Protein AF-A0A101AUD1-F1 (afdb_monomer)

Sequence (148 aa):
MQRRYTPNFHGYLSEAQERLIEQLTVPKVWKYWRLERLWGRLSTYYDPAGFENIMLTGWSGICLSTFHANTGSDRFVTPGSLTLTLGNPKKTYRHDTHSFNDSLMWNFGRSPQTAFACEPDWTYSDMQLLWRQQCRVPRRRVRYRAPQ

Secondary structure (DSSP, 8-state):
-HHHH-TT--HHHHHHHHHHHHHHHSHHHHHHHHHHHHHHH--S---TTTSS-HHHHHHHHHHHHHHHHHH---TTTSTT-EEEE-SSGGGEEEE-HHHHHHHHHHHHHH-TTS---SBTTB--HHHHHHHHHHHHS-----------

pLDDT: mean 70.85, std 12.8, range [26.52, 87.5]

Nearest PDB structures (foldseek):
  6thm-assembly1_B  TM=8.992E-01  e=1.897E-01  Castellaniella defragrans 65Phen
  6tft-assembly1_B  TM=8.902E-01  e=3.174E-01  Castellaniella defragrans 65Phen

Foldseek 3Di:
DCCVPPVPPQPPVLVVLVVVLLVLLDCVNQVVQVVLCCPVPVDPQRDCLAEAALPSLLVSLCSQVVSCVRNVDCCQQPWQSRWRDPPDPVRIDGGGSVSSVVSLVVNLVPDPVSFTANGVPHTDPVSSVSNVVSVPPPPPPPPDDDDD

Radius of gyration: 16.33 Å; Cα contacts (8 Å, |Δi|>4): 159; chains: 1; bounding box: 52×36×40 Å

Structure (mmCIF, N/CA/C/O backbone):
data_AF-A0A101AUD1-F1
#
_entry.id   AF-A0A101AUD1-F1
#
loop_
_atom_site.group_PDB
_atom_site.id
_atom_site.type_symbol
_atom_site.label_atom_id
_atom_site.label_alt_id
_atom_site.label_comp_id
_atom_site.label_asym_id
_atom_site.label_entity_id
_atom_site.label_seq_id
_atom_site.pdbx_PDB_ins_code
_atom_site.Cartn_x
_atom_site.Cartn_y
_atom_site.Cartn_z
_atom_site.occupancy
_atom_site.B_iso_or_equiv
_atom_site.auth_seq_id
_atom_site.auth_comp_id
_atom_site.auth_asym_id
_atom_site.auth_atom_id
_atom_site.pdbx_PDB_model_num
ATOM 1 N N . MET A 1 1 ? -11.223 -8.548 14.541 1.00 52.53 1 MET A N 1
ATOM 2 C CA . MET A 1 1 ? -10.901 -8.758 15.979 1.00 52.53 1 MET A CA 1
ATOM 3 C C . MET A 1 1 ? -11.486 -7.661 16.869 1.00 52.53 1 MET A C 1
ATOM 5 O O . MET A 1 1 ? -12.017 -7.979 17.920 1.00 52.53 1 MET A O 1
ATOM 9 N N . GLN A 1 2 ? -11.483 -6.398 16.443 1.00 56.00 2 GLN A N 1
ATOM 10 C CA . GLN A 1 2 ? -11.977 -5.256 17.227 1.00 56.00 2 GLN A CA 1
ATOM 11 C C . GLN A 1 2 ? -13.476 -5.317 17.589 1.00 56.00 2 GLN A C 1
ATOM 13 O O . GLN A 1 2 ? -13.829 -5.124 18.748 1.00 56.00 2 GLN A O 1
ATOM 18 N N . ARG A 1 3 ? -14.356 -5.710 16.651 1.00 56.38 3 ARG A N 1
ATOM 19 C CA . ARG A 1 3 ? -15.797 -5.949 16.918 1.00 56.38 3 ARG A CA 1
ATOM 20 C C . ARG A 1 3 ? -16.077 -6.946 18.049 1.00 56.38 3 ARG A C 1
ATOM 22 O O . ARG A 1 3 ? -17.180 -6.955 18.577 1.00 56.38 3 ARG A O 1
ATOM 29 N N . ARG A 1 4 ? -15.111 -7.805 18.388 1.00 59.06 4 ARG A N 1
ATOM 30 C CA . ARG A 1 4 ? -15.285 -8.873 19.379 1.00 59.06 4 ARG A CA 1
ATOM 31 C C . ARG A 1 4 ? -14.890 -8.456 20.796 1.00 59.06 4 ARG A C 1
ATOM 33 O O . ARG A 1 4 ? -15.401 -9.051 21.734 1.00 59.06 4 ARG A O 1
ATOM 40 N N . TYR A 1 5 ? -14.009 -7.464 20.944 1.00 63.94 5 TYR A N 1
ATOM 41 C CA . TYR A 1 5 ? -13.444 -7.079 22.245 1.00 63.94 5 TYR A CA 1
ATOM 42 C C . TYR A 1 5 ? -13.746 -5.626 22.645 1.00 63.94 5 TYR A C 1
ATOM 44 O O . TYR A 1 5 ? -13.825 -5.345 23.834 1.00 63.94 5 TYR A O 1
ATOM 52 N N . THR A 1 6 ? -13.966 -4.705 21.695 1.00 66.38 6 THR A N 1
ATOM 53 C CA . THR A 1 6 ? -14.252 -3.284 21.987 1.00 66.38 6 THR A CA 1
ATOM 54 C C . THR A 1 6 ? -15.319 -2.697 21.044 1.00 66.38 6 THR A C 1
ATOM 56 O O . THR A 1 6 ? -15.014 -1.883 20.168 1.00 66.38 6 THR A O 1
ATOM 59 N N . PRO A 1 7 ? -16.603 -3.074 21.217 1.00 63.41 7 PRO A N 1
ATOM 60 C CA . PRO A 1 7 ? -17.697 -2.681 20.322 1.00 63.41 7 PRO A CA 1
ATOM 61 C C . PRO A 1 7 ? -18.080 -1.186 20.359 1.00 63.41 7 PRO A C 1
ATOM 63 O O . PRO A 1 7 ? -18.851 -0.733 19.529 1.00 63.41 7 PRO A O 1
ATOM 66 N N . ASN A 1 8 ? -17.562 -0.389 21.296 1.00 65.50 8 ASN A N 1
ATOM 67 C CA . ASN A 1 8 ? -17.790 1.065 21.299 1.00 65.50 8 ASN A CA 1
ATOM 68 C C . ASN A 1 8 ? -16.613 1.862 20.718 1.00 65.50 8 ASN A C 1
ATOM 70 O O . ASN A 1 8 ? -16.745 3.054 20.457 1.00 65.50 8 ASN A O 1
ATOM 74 N N . PHE A 1 9 ? -15.462 1.228 20.473 1.00 64.69 9 PHE A N 1
ATOM 75 C CA . PHE A 1 9 ? -14.240 1.914 20.043 1.00 64.69 9 PHE A CA 1
ATOM 76 C C . PHE A 1 9 ? -14.025 1.778 18.531 1.00 64.69 9 PHE A C 1
ATOM 78 O O . PHE A 1 9 ? -12.978 1.331 18.066 1.00 64.69 9 PHE A O 1
ATOM 85 N N . HIS A 1 10 ? -15.063 2.075 17.749 1.00 65.12 10 HIS A N 1
ATOM 86 C CA . HIS A 1 10 ? -15.076 1.849 16.301 1.00 65.12 10 HIS A CA 1
ATOM 87 C C . HIS A 1 10 ? -14.580 3.043 15.491 1.00 65.12 10 HIS A C 1
ATOM 89 O O . HIS A 1 10 ? -13.823 2.837 14.547 1.00 65.12 10 HIS A O 1
ATOM 95 N N . GLY A 1 11 ? -14.949 4.267 15.875 1.00 72.38 11 GLY A N 1
ATOM 96 C CA . GLY A 1 11 ? -14.637 5.477 15.105 1.00 72.38 11 GLY A CA 1
ATOM 97 C C . GLY A 1 11 ? -13.135 5.724 14.964 1.00 72.38 11 GLY A C 1
ATOM 98 O O . GLY A 1 11 ? -12.595 5.623 13.867 1.00 72.38 11 GLY A O 1
ATOM 99 N N . TYR A 1 12 ? -12.443 5.947 16.085 1.00 79.75 12 TYR A N 1
ATOM 100 C CA . TYR A 1 12 ? -11.030 6.349 16.082 1.00 79.75 12 TYR A CA 1
ATOM 101 C C . TYR A 1 12 ? -10.084 5.333 15.439 1.00 79.75 12 TYR A C 1
ATOM 103 O O . TYR A 1 12 ? -9.180 5.709 14.700 1.00 79.75 12 TYR A O 1
ATOM 111 N N . LEU A 1 13 ? -10.275 4.039 15.704 1.00 79.69 13 LEU A N 1
ATOM 112 C CA . LEU A 1 13 ? -9.387 3.013 15.156 1.00 79.69 13 LEU A CA 1
ATOM 113 C C . LEU A 1 13 ? -9.653 2.764 13.664 1.00 79.69 13 LEU A C 1
ATOM 115 O O . LEU A 1 13 ? -8.702 2.552 12.916 1.00 79.69 13 LEU A O 1
ATOM 119 N N . SER A 1 14 ? -10.910 2.842 13.215 1.00 81.00 14 SER A N 1
ATOM 120 C CA . SER A 1 14 ? -11.222 2.730 11.783 1.00 81.00 14 SER A CA 1
ATOM 121 C C . SER A 1 14 ? -10.667 3.926 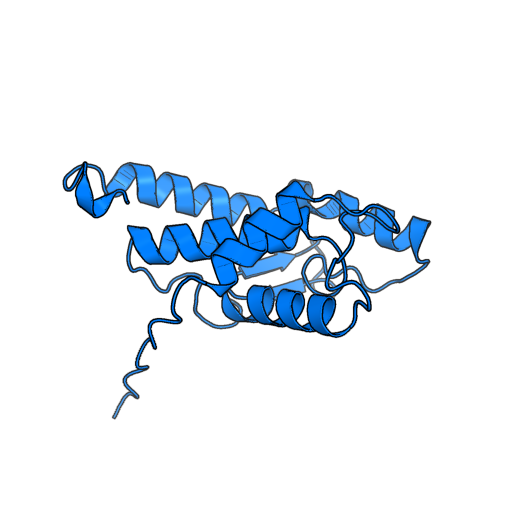11.011 1.00 81.00 14 SER A C 1
ATOM 123 O O . SER A 1 14 ? -10.065 3.743 9.959 1.00 81.00 14 SER A O 1
ATOM 125 N N . GLU A 1 15 ? -10.786 5.135 11.567 1.00 84.00 15 GLU A N 1
ATOM 126 C CA . GLU A 1 15 ? -10.204 6.350 10.987 1.00 84.00 15 GLU A CA 1
ATOM 127 C C . GLU A 1 15 ? -8.668 6.290 10.949 1.00 84.00 15 GLU A C 1
ATOM 129 O O . GLU A 1 15 ? -8.054 6.631 9.940 1.00 84.00 15 GLU A O 1
ATOM 134 N N . ALA A 1 16 ? -8.026 5.799 12.014 1.00 85.00 16 ALA A N 1
ATOM 135 C CA . ALA A 1 16 ? -6.578 5.611 12.036 1.00 85.00 16 ALA A CA 1
ATOM 136 C C . ALA A 1 16 ? -6.110 4.596 10.980 1.00 85.00 16 ALA A C 1
ATOM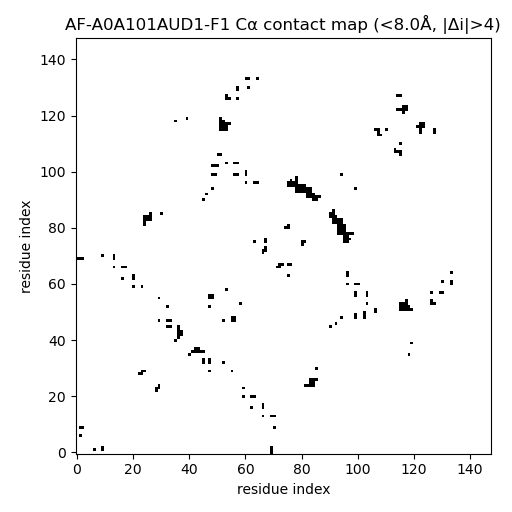 138 O O . ALA A 1 16 ? -5.121 4.843 10.289 1.00 85.00 16 ALA A O 1
ATOM 139 N N . GLN A 1 17 ? -6.825 3.476 10.823 1.00 86.12 17 GLN A N 1
ATOM 140 C CA . GLN A 1 17 ? -6.538 2.481 9.785 1.00 86.12 17 GLN A CA 1
ATOM 141 C C . GLN A 1 17 ? -6.725 3.056 8.380 1.00 86.12 17 GLN A C 1
ATOM 143 O O . GLN A 1 17 ? -5.901 2.803 7.506 1.00 86.12 17 GLN A O 1
ATOM 148 N N . GLU A 1 18 ? -7.767 3.856 8.170 1.00 86.44 18 GLU A N 1
ATOM 149 C CA . GLU A 1 18 ? -8.026 4.520 6.896 1.00 86.44 18 GLU A CA 1
ATOM 150 C C . GLU A 1 18 ? -6.892 5.479 6.519 1.00 86.44 18 GLU A C 1
ATOM 152 O O . GLU A 1 18 ? -6.312 5.351 5.442 1.00 86.44 18 GLU A O 1
ATOM 157 N N . ARG A 1 19 ? -6.495 6.367 7.438 1.00 87.50 19 ARG A N 1
ATOM 158 C CA . ARG A 1 19 ? -5.372 7.292 7.220 1.00 87.50 19 ARG A CA 1
ATOM 159 C C . ARG A 1 19 ? -4.052 6.556 6.997 1.00 87.50 19 ARG A C 1
ATOM 161 O O . ARG A 1 19 ? -3.219 7.010 6.216 1.00 87.50 19 ARG A O 1
ATOM 168 N N . LEU A 1 20 ? -3.848 5.417 7.661 1.00 86.94 20 LEU A N 1
ATOM 169 C CA . LEU A 1 20 ? -2.671 4.573 7.448 1.00 86.94 20 LEU A CA 1
ATOM 170 C C . LEU A 1 20 ? -2.667 3.983 6.032 1.00 86.94 20 LEU A C 1
ATOM 172 O O . LEU A 1 20 ? -1.637 4.018 5.364 1.00 86.94 20 LEU A O 1
ATOM 176 N N . ILE A 1 21 ? -3.812 3.500 5.545 1.00 87.00 21 ILE A N 1
ATOM 177 C CA . ILE A 1 21 ? -3.951 3.006 4.167 1.00 87.00 21 ILE A CA 1
ATOM 178 C C . ILE A 1 21 ? -3.708 4.137 3.160 1.00 87.00 21 ILE A C 1
ATOM 180 O O . ILE A 1 21 ? -3.013 3.939 2.165 1.00 87.00 21 ILE A O 1
ATOM 184 N N . GLU A 1 22 ? -4.203 5.344 3.430 1.00 86.56 22 GLU A N 1
ATOM 185 C CA . GLU A 1 22 ? -3.940 6.511 2.584 1.00 86.56 22 GLU A CA 1
ATOM 186 C C . GLU A 1 22 ? -2.447 6.859 2.535 1.00 86.56 22 GLU A C 1
ATOM 188 O O . GLU A 1 22 ? -1.925 7.161 1.460 1.00 86.56 22 GLU A O 1
ATOM 193 N N . GLN A 1 23 ? -1.719 6.726 3.647 1.00 86.12 23 GLN A N 1
ATOM 194 C CA . GLN A 1 23 ? -0.266 6.924 3.663 1.00 86.12 23 GLN A CA 1
ATOM 195 C C . GLN A 1 23 ? 0.481 5.936 2.761 1.00 86.12 23 GLN A C 1
ATOM 197 O O . GLN A 1 23 ? 1.473 6.329 2.148 1.00 86.12 23 GLN A O 1
ATOM 202 N N . LEU A 1 24 ? -0.006 4.700 2.600 1.00 81.44 24 LEU A N 1
ATOM 203 C CA . LEU A 1 24 ? 0.594 3.729 1.672 1.00 81.44 24 LEU A CA 1
ATOM 204 C C . LEU A 1 24 ? 0.549 4.222 0.217 1.00 81.44 24 LEU A C 1
ATOM 206 O O . LEU A 1 24 ? 1.421 3.875 -0.579 1.00 81.44 24 LEU A O 1
ATOM 210 N N . THR A 1 25 ? -0.422 5.074 -0.130 1.00 82.06 25 THR A N 1
ATOM 211 C CA . THR A 1 25 ? -0.532 5.644 -1.482 1.00 82.06 25 THR A CA 1
ATOM 212 C C . THR A 1 25 ? 0.428 6.805 -1.742 1.00 82.06 25 THR A C 1
ATOM 214 O O . THR A 1 25 ? 0.717 7.136 -2.899 1.00 82.06 25 THR A O 1
ATOM 217 N N . VAL A 1 26 ? 0.981 7.402 -0.682 1.00 84.94 26 VAL A N 1
ATOM 218 C CA . VAL A 1 26 ? 1.845 8.579 -0.772 1.00 84.94 26 VAL A CA 1
ATOM 219 C C . VAL A 1 26 ? 3.160 8.206 -1.465 1.00 84.94 26 VAL A C 1
ATOM 221 O O . VAL A 1 26 ? 3.857 7.296 -1.012 1.00 84.94 26 VAL A O 1
ATOM 224 N N . PRO A 1 27 ? 3.589 8.946 -2.509 1.00 79.31 27 PRO A N 1
ATOM 225 C CA . PRO A 1 27 ? 4.799 8.624 -3.267 1.00 79.31 27 PRO A CA 1
ATOM 226 C C . PRO A 1 27 ? 6.051 8.554 -2.398 1.00 79.31 27 PRO A C 1
ATOM 228 O O . PRO A 1 27 ? 6.961 7.801 -2.709 1.00 79.31 27 PRO A O 1
ATOM 231 N N . LYS A 1 28 ? 6.117 9.281 -1.279 1.00 81.81 28 LYS A N 1
ATOM 232 C CA . LYS A 1 28 ? 7.245 9.194 -0.340 1.00 81.81 28 LYS A CA 1
ATOM 233 C C . LYS A 1 28 ? 7.458 7.774 0.210 1.00 81.81 28 LYS A C 1
ATOM 235 O O . LYS A 1 28 ? 8.607 7.413 0.436 1.00 81.81 28 LYS A O 1
ATOM 240 N N . VAL A 1 29 ? 6.392 6.988 0.383 1.00 80.31 29 VAL A N 1
ATOM 241 C CA . VAL A 1 29 ? 6.453 5.629 0.947 1.00 80.31 29 VAL A CA 1
ATOM 242 C C . VAL A 1 29 ? 6.949 4.613 -0.075 1.00 80.31 29 VAL A C 1
ATOM 244 O O . VAL A 1 29 ? 7.741 3.754 0.278 1.00 80.31 29 VAL A O 1
ATOM 247 N N . TRP A 1 30 ? 6.548 4.723 -1.344 1.00 79.00 30 TRP A N 1
ATOM 248 C CA . TRP A 1 30 ? 6.839 3.697 -2.358 1.00 79.00 30 TRP A CA 1
ATOM 249 C C . TRP A 1 30 ? 7.816 4.141 -3.462 1.00 79.00 30 TRP A C 1
ATOM 251 O O . TRP A 1 30 ? 8.222 3.334 -4.294 1.00 79.00 30 TRP A O 1
ATOM 261 N N . LYS A 1 31 ? 8.260 5.406 -3.489 1.00 80.94 31 LYS A N 1
ATOM 262 C CA . LYS A 1 31 ? 9.211 5.924 -4.498 1.00 80.94 31 LYS A CA 1
ATOM 263 C C . LYS A 1 31 ? 10.578 5.234 -4.462 1.00 80.94 31 LYS A C 1
ATOM 265 O O . LYS A 1 31 ? 11.280 5.305 -5.470 1.00 80.94 31 LYS A O 1
ATOM 270 N N . TYR A 1 32 ? 10.955 4.566 -3.369 1.00 79.38 32 TYR A N 1
ATOM 271 C CA . TYR A 1 32 ? 12.181 3.757 -3.318 1.00 79.38 32 TYR A CA 1
ATOM 272 C C . TYR A 1 32 ? 12.151 2.636 -4.371 1.00 79.38 32 TYR A C 1
ATOM 274 O O . TYR A 1 32 ? 13.116 2.468 -5.113 1.00 79.38 32 TYR A O 1
ATOM 282 N N . TRP A 1 33 ? 10.987 2.008 -4.573 1.00 75.88 33 TRP A N 1
ATOM 283 C CA . TRP A 1 33 ? 10.789 0.948 -5.563 1.00 75.88 33 TRP A CA 1
ATOM 284 C C . TRP A 1 33 ? 11.082 1.405 -6.995 1.00 75.88 33 TRP A C 1
ATOM 286 O O . TRP A 1 33 ? 11.572 0.653 -7.834 1.00 75.88 33 TRP A O 1
ATOM 296 N N . ARG A 1 34 ? 10.836 2.687 -7.287 1.00 76.50 34 ARG A N 1
ATOM 297 C CA . ARG A 1 34 ? 11.188 3.293 -8.577 1.00 76.50 34 ARG A CA 1
ATOM 298 C C . ARG A 1 34 ? 12.696 3.269 -8.819 1.00 76.50 34 ARG A C 1
ATOM 300 O O . ARG A 1 34 ? 13.118 3.079 -9.956 1.00 76.50 34 ARG A O 1
ATOM 307 N N . LEU A 1 35 ? 13.484 3.547 -7.780 1.00 74.81 35 LEU A N 1
ATOM 308 C CA . LEU A 1 35 ? 14.942 3.553 -7.863 1.00 74.81 35 LEU A CA 1
ATOM 309 C C . LEU A 1 35 ? 15.463 2.123 -8.007 1.00 74.81 35 LEU A C 1
ATOM 311 O O . LEU A 1 35 ? 16.279 1.883 -8.888 1.00 74.81 35 LEU A O 1
ATOM 315 N N . GLU A 1 36 ? 14.916 1.179 -7.242 1.00 74.81 36 GLU A N 1
ATOM 316 C CA . GLU A 1 36 ? 15.271 -0.244 -7.323 1.00 74.81 36 GLU A CA 1
ATOM 317 C C . GLU A 1 36 ? 14.923 -0.870 -8.675 1.00 74.81 36 GLU A C 1
ATOM 319 O O . GLU A 1 36 ? 15.747 -1.562 -9.264 1.00 74.81 36 GLU A O 1
ATOM 324 N N . ARG A 1 37 ? 13.750 -0.575 -9.247 1.00 73.31 37 ARG A N 1
ATOM 325 C CA . ARG A 1 37 ? 13.384 -1.022 -10.603 1.00 73.31 37 ARG A CA 1
ATOM 326 C C . ARG A 1 37 ? 14.314 -0.485 -11.685 1.00 73.31 37 ARG A C 1
ATOM 328 O O . ARG A 1 37 ? 14.603 -1.195 -12.650 1.00 73.31 37 ARG A O 1
ATOM 335 N N . LEU A 1 38 ? 14.751 0.764 -11.530 1.00 78.19 38 LEU A N 1
ATOM 336 C CA . LEU A 1 38 ? 15.636 1.421 -12.483 1.00 78.19 38 LEU A CA 1
ATOM 337 C C . LEU A 1 38 ? 17.066 0.876 -12.382 1.00 78.19 38 LEU A C 1
ATOM 339 O O . LEU A 1 38 ? 17.673 0.607 -13.412 1.00 78.19 38 LEU A O 1
ATOM 343 N N . TRP A 1 39 ? 17.576 0.685 -11.162 1.00 71.44 39 TRP A N 1
ATOM 344 C CA . TRP A 1 39 ? 18.938 0.204 -10.913 1.00 71.44 39 TRP A CA 1
ATOM 345 C C . TRP A 1 39 ? 19.085 -1.313 -11.044 1.00 71.44 39 TRP A C 1
ATOM 347 O O . TRP A 1 39 ? 20.024 -1.776 -11.676 1.00 71.44 39 TRP A O 1
ATOM 357 N N . GLY A 1 40 ? 18.166 -2.090 -10.472 1.00 64.62 40 GLY A N 1
ATOM 358 C CA . GLY A 1 40 ? 18.266 -3.550 -10.421 1.00 64.62 40 GLY A CA 1
ATOM 359 C C . GLY A 1 40 ? 17.766 -4.258 -11.679 1.00 64.62 40 GLY A C 1
ATOM 360 O O . GLY A 1 40 ? 18.243 -5.339 -12.003 1.00 64.62 40 GLY A O 1
ATOM 361 N N . ARG A 1 41 ? 16.804 -3.671 -12.406 1.00 66.25 41 ARG A N 1
ATOM 362 C CA . ARG A 1 41 ? 16.158 -4.322 -13.565 1.00 66.25 41 ARG A CA 1
ATOM 363 C C . ARG A 1 41 ? 16.130 -3.485 -14.843 1.00 66.25 41 ARG A C 1
ATOM 365 O O . ARG A 1 41 ? 15.546 -3.944 -15.822 1.00 66.25 41 ARG A O 1
ATOM 372 N N . LEU A 1 42 ? 16.707 -2.275 -14.842 1.00 72.88 42 LEU A N 1
ATOM 373 C CA . LEU A 1 42 ? 16.721 -1.352 -15.993 1.00 72.88 42 LEU A CA 1
ATOM 374 C C . LEU A 1 42 ? 15.335 -1.168 -16.649 1.00 72.88 42 LEU A C 1
ATOM 376 O O . LEU A 1 42 ? 15.220 -0.938 -17.851 1.00 72.88 42 LEU A O 1
ATOM 380 N N . SER A 1 43 ? 14.258 -1.273 -15.863 1.00 68.62 43 SER A N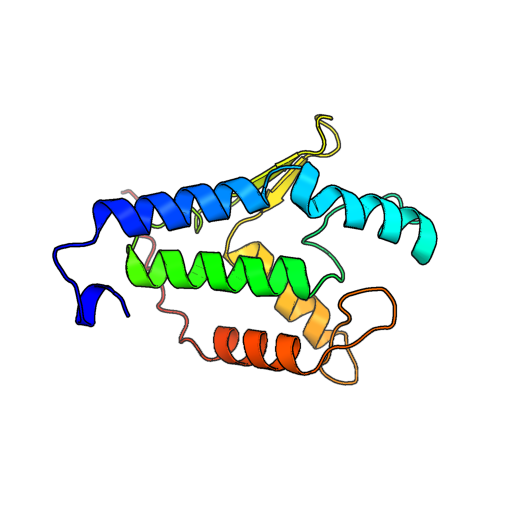 1
ATOM 381 C CA . SER A 1 43 ? 12.886 -1.224 -16.372 1.00 68.62 43 SER A CA 1
ATOM 382 C C . SER A 1 43 ? 12.249 0.141 -16.120 1.00 68.62 43 SER A C 1
ATOM 384 O O . SER A 1 43 ? 12.386 0.731 -15.047 1.00 68.62 43 SER A O 1
ATOM 386 N N . THR A 1 44 ? 11.503 0.641 -17.106 1.00 66.81 44 THR A N 1
ATOM 387 C CA . THR A 1 44 ? 10.722 1.886 -17.019 1.00 66.81 44 THR A CA 1
ATOM 388 C C . THR A 1 44 ? 9.294 1.669 -16.510 1.00 66.81 44 THR A C 1
ATOM 390 O O . THR A 1 44 ? 8.523 2.627 -16.424 1.00 66.81 44 THR A O 1
ATOM 393 N N . TYR A 1 45 ? 8.926 0.428 -16.175 1.00 68.75 45 TYR A N 1
ATOM 394 C CA . TYR A 1 45 ? 7.655 0.108 -15.535 1.00 68.75 45 TYR A CA 1
ATOM 395 C C . TYR A 1 45 ? 7.810 0.208 -14.014 1.00 68.75 45 TYR A C 1
ATOM 397 O O . TYR A 1 45 ? 8.513 -0.586 -13.390 1.00 68.75 45 TYR A O 1
ATOM 405 N N . TYR A 1 46 ? 7.179 1.226 -13.426 1.00 71.75 46 TYR A N 1
ATOM 406 C CA . TYR A 1 46 ? 7.381 1.612 -12.023 1.00 71.75 46 TYR A CA 1
ATOM 407 C C . TYR A 1 46 ? 6.211 1.234 -11.114 1.00 71.75 46 TYR A C 1
ATOM 409 O O . TYR A 1 46 ? 6.091 1.819 -10.040 1.00 71.75 46 TYR A O 1
ATOM 417 N N . ASP A 1 47 ? 5.325 0.338 -11.551 1.00 75.38 47 ASP A N 1
ATOM 418 C CA . ASP A 1 47 ? 4.191 -0.078 -10.731 1.00 75.38 47 ASP A CA 1
ATOM 419 C C . ASP A 1 47 ? 4.700 -0.844 -9.498 1.00 75.38 47 ASP A C 1
ATOM 421 O O . ASP A 1 47 ? 5.328 -1.903 -9.651 1.00 75.38 47 ASP A O 1
ATOM 425 N N . PRO A 1 48 ? 4.475 -0.323 -8.280 1.00 71.00 48 PRO A N 1
ATOM 426 C CA . PRO A 1 48 ? 4.928 -0.977 -7.065 1.00 71.00 48 PRO A CA 1
ATOM 427 C C . PRO A 1 48 ? 4.039 -2.152 -6.646 1.00 71.00 48 PRO A C 1
ATOM 429 O O . PRO A 1 48 ? 4.446 -2.917 -5.779 1.00 71.00 48 PRO A O 1
ATOM 432 N N . ALA A 1 49 ? 2.858 -2.312 -7.257 1.00 71.31 49 ALA A N 1
ATOM 433 C CA . ALA A 1 49 ? 1.946 -3.418 -6.981 1.00 71.31 49 ALA A CA 1
ATOM 434 C C . ALA A 1 49 ? 1.862 -4.459 -8.106 1.00 71.31 49 ALA A C 1
ATOM 436 O O . ALA A 1 49 ? 1.126 -5.433 -7.979 1.00 71.31 49 ALA A O 1
ATOM 437 N N . GLY A 1 50 ? 2.599 -4.273 -9.204 1.00 68.44 50 GLY A N 1
ATOM 438 C CA . GLY A 1 50 ? 2.554 -5.180 -10.351 1.00 68.44 50 GLY A CA 1
ATOM 439 C C . GLY A 1 50 ? 3.465 -6.399 -10.201 1.00 68.44 50 GLY A C 1
ATOM 440 O O . GLY A 1 50 ? 3.019 -7.544 -10.223 1.00 68.44 50 GLY A O 1
ATOM 441 N N . PHE A 1 51 ? 4.770 -6.171 -10.080 1.00 64.50 51 PHE A N 1
ATOM 442 C CA . PHE A 1 51 ? 5.754 -7.252 -10.145 1.00 64.50 51 PHE A CA 1
ATOM 443 C C . PHE A 1 51 ? 6.862 -7.015 -9.128 1.00 64.50 51 PHE A C 1
ATOM 445 O O . PHE A 1 51 ? 7.467 -5.940 -9.147 1.00 64.50 51 PHE A O 1
ATOM 452 N N . GLU A 1 52 ? 7.099 -8.034 -8.295 1.00 60.59 52 GLU A N 1
ATOM 453 C CA . GLU A 1 52 ? 7.991 -8.028 -7.121 1.00 60.59 52 GLU A CA 1
ATOM 454 C C . GLU A 1 52 ? 7.638 -6.940 -6.090 1.00 60.59 52 GLU A C 1
ATOM 456 O O . GLU A 1 52 ? 6.812 -6.079 -6.379 1.00 60.59 52 GLU A O 1
ATOM 461 N N . ASN A 1 53 ? 8.206 -7.014 -4.877 1.00 71.31 53 ASN A N 1
ATOM 462 C CA . ASN A 1 53 ? 7.835 -6.230 -3.682 1.00 71.31 53 ASN A CA 1
ATOM 463 C C . ASN A 1 53 ? 6.747 -6.871 -2.795 1.00 71.31 53 ASN A C 1
ATOM 465 O O . ASN A 1 53 ? 5.671 -6.300 -2.581 1.00 71.31 53 ASN A O 1
ATOM 469 N N . ILE A 1 54 ? 7.037 -8.057 -2.231 1.00 72.81 54 ILE A N 1
ATOM 470 C CA . ILE A 1 54 ? 6.170 -8.709 -1.219 1.00 72.81 54 ILE A CA 1
ATOM 471 C C . ILE A 1 54 ? 5.937 -7.838 0.009 1.00 72.81 54 ILE A C 1
ATOM 473 O O . ILE A 1 54 ? 4.852 -7.896 0.580 1.00 72.81 54 ILE A O 1
ATOM 477 N N . MET A 1 55 ? 6.915 -7.016 0.398 1.00 74.19 55 MET A N 1
ATOM 478 C CA . MET A 1 55 ? 6.782 -6.134 1.556 1.00 74.19 55 MET A CA 1
ATOM 479 C C . MET A 1 55 ? 5.615 -5.191 1.364 1.00 74.19 55 MET A C 1
ATOM 481 O O . MET A 1 55 ? 4.674 -5.202 2.149 1.00 74.19 55 MET A O 1
ATOM 485 N N . LEU A 1 56 ? 5.655 -4.392 0.300 1.00 77.12 56 LEU A N 1
ATOM 486 C CA . LEU A 1 56 ? 4.646 -3.375 0.088 1.00 77.12 56 LEU A CA 1
ATOM 487 C C . LEU A 1 56 ? 3.309 -4.014 -0.278 1.00 77.12 56 LEU A C 1
ATOM 489 O O . LEU A 1 56 ? 2.295 -3.663 0.314 1.00 77.12 56 LEU A O 1
ATOM 493 N N . THR A 1 57 ? 3.290 -4.962 -1.216 1.00 78.25 57 THR A N 1
ATOM 494 C CA . THR A 1 57 ? 2.037 -5.575 -1.689 1.00 78.25 57 THR A CA 1
ATOM 495 C C . THR A 1 57 ? 1.393 -6.484 -0.647 1.00 78.25 57 THR A C 1
ATOM 497 O O . THR A 1 57 ? 0.186 -6.396 -0.426 1.00 78.25 57 THR A O 1
ATOM 500 N N . GLY A 1 58 ? 2.185 -7.304 0.045 1.00 77.62 58 GLY A N 1
ATOM 501 C CA . GLY A 1 58 ? 1.726 -8.198 1.105 1.00 77.62 58 GLY A CA 1
ATOM 502 C C . GLY A 1 58 ? 1.261 -7.437 2.345 1.00 77.62 58 GLY A C 1
ATOM 503 O O . GLY A 1 58 ? 0.150 -7.677 2.819 1.00 77.62 58 GLY A O 1
ATOM 504 N N . TRP A 1 59 ? 2.050 -6.468 2.831 1.00 80.69 59 TRP A N 1
ATOM 505 C CA . TRP A 1 59 ? 1.654 -5.630 3.971 1.00 80.69 59 TRP A CA 1
ATOM 506 C C . TRP A 1 59 ? 0.408 -4.799 3.659 1.00 80.69 59 TRP A C 1
ATOM 508 O O . TRP A 1 59 ? -0.555 -4.818 4.426 1.00 80.69 59 TRP A O 1
ATOM 518 N N . SER A 1 60 ? 0.379 -4.132 2.498 1.00 83.75 60 SER A N 1
ATOM 519 C CA . SER A 1 60 ? -0.788 -3.347 2.073 1.00 83.75 60 SER A CA 1
ATOM 520 C C . SER A 1 60 ? -2.028 -4.228 1.945 1.00 83.75 60 SER A C 1
ATOM 522 O O . SER A 1 60 ? -3.089 -3.861 2.447 1.00 83.75 60 SER A O 1
ATOM 524 N N . GLY 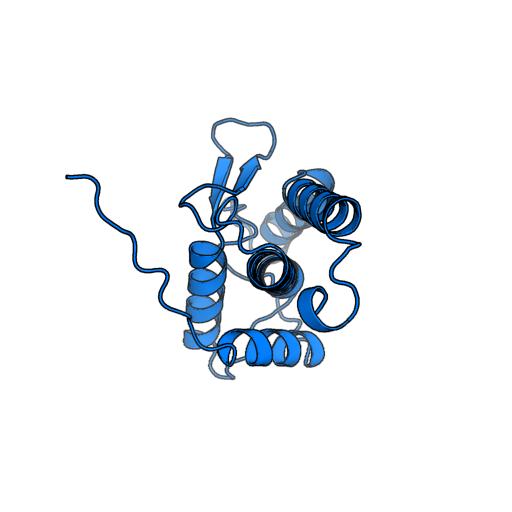A 1 61 ? -1.898 -5.421 1.355 1.00 82.94 61 GLY A N 1
ATOM 525 C CA . GLY A 1 61 ? -2.990 -6.386 1.249 1.00 82.94 61 GLY A CA 1
ATOM 526 C C . GLY A 1 61 ? -3.585 -6.753 2.610 1.00 82.94 61 GLY A C 1
ATOM 527 O O . GLY A 1 61 ? -4.813 -6.799 2.758 1.00 82.94 61 GLY A O 1
ATOM 528 N N . ILE A 1 62 ? -2.743 -6.973 3.621 1.00 83.00 62 ILE A N 1
ATOM 529 C CA . ILE A 1 62 ? -3.183 -7.297 4.985 1.00 83.00 62 ILE A CA 1
ATOM 530 C C . ILE A 1 62 ? -3.857 -6.112 5.653 1.00 83.00 62 ILE A C 1
ATOM 532 O O . ILE A 1 62 ? -4.920 -6.291 6.251 1.00 83.00 62 ILE A O 1
ATOM 536 N N . CYS A 1 63 ? -3.300 -4.906 5.532 1.00 84.69 63 CYS A N 1
ATOM 537 C CA . CYS A 1 63 ? -3.935 -3.696 6.051 1.00 84.69 63 CYS A CA 1
ATOM 538 C C . CYS A 1 63 ? -5.338 -3.509 5.457 1.00 84.69 63 CYS A C 1
ATOM 540 O O . CYS A 1 63 ? -6.295 -3.300 6.203 1.00 84.69 63 CYS A O 1
ATOM 542 N N . LEU A 1 64 ? -5.480 -3.681 4.139 1.00 85.12 64 LEU A N 1
ATOM 543 C CA . LEU A 1 64 ? -6.753 -3.570 3.423 1.00 85.12 64 LEU A CA 1
ATOM 544 C C . LEU A 1 64 ? -7.768 -4.630 3.862 1.00 85.12 64 LEU A C 1
ATOM 546 O O . LEU A 1 64 ? -8.912 -4.308 4.186 1.00 85.12 64 LEU A O 1
ATOM 550 N N . SER A 1 65 ? -7.343 -5.892 3.939 1.00 82.94 65 SER A N 1
ATOM 551 C CA . SER A 1 65 ? -8.219 -6.997 4.351 1.00 82.94 65 SER A CA 1
ATOM 552 C C . SER A 1 65 ? -8.614 -6.905 5.825 1.00 82.94 65 SER A C 1
ATOM 554 O O . SER A 1 65 ? -9.748 -7.209 6.192 1.00 82.94 65 SER A O 1
ATOM 556 N N . THR A 1 66 ? -7.704 -6.432 6.677 1.00 82.12 66 THR A N 1
ATOM 557 C CA . THR A 1 66 ? -7.962 -6.210 8.104 1.00 82.12 66 THR A CA 1
ATOM 558 C C . THR A 1 66 ? -8.931 -5.053 8.316 1.00 82.12 66 THR A C 1
ATOM 560 O O . THR A 1 66 ? -9.845 -5.172 9.134 1.00 82.12 66 THR A O 1
ATOM 563 N N . PHE A 1 67 ? -8.780 -3.961 7.563 1.00 83.62 67 PHE A N 1
ATOM 564 C CA . PHE A 1 67 ? -9.725 -2.847 7.571 1.00 83.62 67 PHE A CA 1
ATOM 565 C C . PHE A 1 67 ? -11.117 -3.301 7.122 1.00 83.62 67 PHE A C 1
ATOM 567 O O . PHE A 1 67 ? -12.093 -3.082 7.837 1.00 83.62 67 PHE A O 1
ATOM 574 N N . HIS A 1 68 ? -11.216 -4.025 6.001 1.00 83.06 68 HIS A N 1
ATOM 575 C CA . HIS A 1 68 ? -12.492 -4.579 5.536 1.00 83.06 68 HIS A CA 1
ATOM 576 C C . HIS A 1 68 ? -13.147 -5.472 6.597 1.00 83.06 68 HIS A C 1
ATOM 578 O O . HIS A 1 68 ? -14.319 -5.297 6.924 1.00 83.06 68 HIS A O 1
ATOM 584 N N . ALA A 1 69 ? -12.376 -6.367 7.219 1.00 80.44 69 ALA A N 1
ATOM 585 C CA . ALA A 1 69 ? -12.882 -7.279 8.241 1.00 80.44 69 ALA A CA 1
ATOM 586 C C . ALA A 1 69 ? -13.288 -6.588 9.559 1.00 80.44 69 ALA A C 1
ATOM 588 O O . ALA A 1 69 ? -14.171 -7.088 10.263 1.00 80.44 69 ALA A O 1
ATOM 589 N N . ASN A 1 70 ? -12.644 -5.478 9.934 1.00 78.88 70 ASN A N 1
ATOM 590 C CA . ASN A 1 70 ? -12.956 -4.751 11.168 1.00 78.88 70 ASN A CA 1
ATOM 591 C C . ASN A 1 70 ? -14.126 -3.777 10.979 1.00 78.88 70 ASN A C 1
ATOM 593 O O . ASN A 1 70 ? -15.055 -3.774 11.794 1.00 78.88 70 ASN A O 1
ATOM 597 N N . THR A 1 71 ? -14.097 -2.988 9.907 1.00 77.31 71 THR A N 1
ATOM 598 C CA . THR A 1 71 ? -15.048 -1.898 9.660 1.00 77.31 71 THR A CA 1
ATOM 599 C C . THR A 1 71 ? -16.272 -2.381 8.878 1.00 77.31 71 THR A C 1
ATOM 601 O O . THR A 1 71 ? -17.383 -1.912 9.116 1.00 77.31 71 THR A O 1
ATOM 604 N N . GLY A 1 72 ? -16.096 -3.363 7.985 1.00 75.88 72 GLY A N 1
ATOM 605 C CA . GLY A 1 72 ? -17.115 -3.798 7.022 1.00 75.88 72 GLY A CA 1
ATOM 606 C C . GLY A 1 72 ? -17.319 -2.819 5.861 1.00 75.88 72 GLY A C 1
ATOM 607 O O . GLY A 1 72 ? -18.345 -2.886 5.196 1.00 75.88 72 GLY A O 1
ATOM 608 N N . SER A 1 73 ? -16.386 -1.883 5.659 1.00 79.25 73 SER A N 1
ATOM 609 C CA . SER A 1 73 ? -16.458 -0.854 4.619 1.00 79.25 73 SER A CA 1
ATOM 610 C C . SER A 1 73 ? -15.792 -1.329 3.328 1.00 79.25 73 SER A C 1
ATOM 612 O O . SER A 1 73 ? -14.632 -1.739 3.348 1.00 79.25 73 SER A O 1
ATOM 614 N N . ASP A 1 74 ? -16.494 -1.198 2.201 1.00 78.75 74 ASP A N 1
ATOM 615 C CA . ASP A 1 74 ? -16.008 -1.571 0.863 1.00 78.75 74 ASP A CA 1
ATOM 616 C C . ASP A 1 74 ? -15.209 -0.447 0.164 1.00 78.75 74 ASP A C 1
ATOM 618 O O . ASP A 1 74 ? -14.883 -0.546 -1.024 1.00 78.75 74 ASP A O 1
ATOM 622 N N . ARG A 1 75 ? -14.854 0.622 0.896 1.00 78.81 75 ARG A N 1
ATOM 623 C CA . ARG A 1 75 ? -14.152 1.805 0.360 1.00 78.81 75 ARG A CA 1
ATOM 624 C C . ARG A 1 75 ? -12.910 1.453 -0.463 1.00 78.81 75 ARG A C 1
ATOM 626 O O . ARG A 1 75 ? -12.713 2.032 -1.524 1.00 78.81 75 ARG A O 1
ATOM 633 N N . PHE A 1 76 ? -12.113 0.488 -0.003 1.00 80.12 76 PHE A N 1
ATOM 634 C CA . PHE A 1 76 ? -10.886 0.049 -0.683 1.00 80.12 76 PHE A CA 1
ATOM 635 C C . PHE A 1 76 ? -11.027 -1.272 -1.461 1.00 80.12 76 PHE A C 1
ATOM 637 O O . PHE A 1 76 ? -10.054 -1.814 -1.990 1.00 80.12 76 PHE A O 1
ATOM 644 N N . VAL A 1 77 ? -12.239 -1.827 -1.510 1.00 78.81 77 VAL A N 1
ATOM 645 C CA . VAL A 1 77 ? -12.556 -3.048 -2.271 1.00 78.81 77 VAL A CA 1
ATOM 646 C C . VAL A 1 77 ? -12.964 -2.699 -3.699 1.00 78.81 77 VAL A C 1
ATOM 648 O O . VAL A 1 77 ? -12.728 -3.473 -4.621 1.00 78.81 77 VAL A O 1
ATOM 651 N N . THR A 1 78 ? -13.545 -1.513 -3.889 1.00 77.31 78 THR A N 1
ATOM 652 C CA . THR A 1 78 ? -14.011 -1.050 -5.198 1.00 77.31 78 THR A CA 1
ATOM 653 C C . THR A 1 78 ? -12.838 -0.922 -6.185 1.00 77.31 78 THR A C 1
ATOM 655 O O . THR A 1 78 ? -11.781 -0.414 -5.789 1.00 77.31 78 THR A O 1
ATOM 658 N N . PRO A 1 79 ? -13.001 -1.341 -7.458 1.00 76.44 79 PRO A N 1
ATOM 659 C CA . PRO A 1 79 ? -11.951 -1.256 -8.469 1.00 76.44 79 PRO A CA 1
ATOM 660 C C . PRO A 1 79 ? -11.357 0.149 -8.610 1.00 76.44 79 PRO A C 1
ATOM 662 O O . PRO A 1 79 ? -12.084 1.129 -8.776 1.00 76.44 79 PRO A O 1
ATOM 665 N N . GLY A 1 80 ? -10.027 0.250 -8.546 1.00 75.19 80 GLY A N 1
ATOM 666 C CA . GLY A 1 80 ? -9.298 1.521 -8.641 1.00 75.19 80 GLY A CA 1
ATOM 667 C C . GLY A 1 80 ? -9.443 2.465 -7.439 1.00 75.19 80 GLY A C 1
ATOM 668 O O . GLY A 1 80 ? -9.101 3.644 -7.553 1.00 75.19 80 GLY A O 1
ATOM 669 N N . SER A 1 81 ? -9.935 1.966 -6.303 1.00 78.69 81 SER A N 1
ATOM 670 C CA . SER A 1 81 ? -10.054 2.711 -5.039 1.00 78.69 81 SER A CA 1
ATOM 671 C C . SER A 1 81 ? -8.731 3.288 -4.517 1.00 78.69 81 SER A C 1
ATOM 673 O O . SER A 1 81 ? -8.737 4.310 -3.834 1.00 78.69 81 SER A O 1
ATOM 675 N N . LEU A 1 82 ? -7.594 2.673 -4.849 1.00 82.12 82 LEU A N 1
ATOM 676 C CA . LEU A 1 82 ? -6.259 3.114 -4.452 1.00 82.12 82 LEU A CA 1
ATOM 677 C C . LEU A 1 82 ? -5.508 3.630 -5.674 1.00 82.12 82 LEU A C 1
ATOM 679 O O . LEU A 1 82 ? -5.199 2.888 -6.602 1.00 82.12 82 LEU A O 1
ATOM 683 N N . THR A 1 83 ? -5.184 4.919 -5.673 1.00 82.00 83 THR A N 1
ATOM 684 C CA . THR A 1 83 ? -4.450 5.544 -6.776 1.00 82.00 83 THR A CA 1
ATOM 685 C C . THR A 1 83 ? -3.020 5.855 -6.352 1.00 82.00 83 THR A C 1
ATOM 687 O O . THR A 1 83 ? -2.768 6.783 -5.588 1.00 82.00 83 THR A O 1
ATOM 690 N N . LEU A 1 84 ? -2.065 5.099 -6.889 1.00 79.75 84 LEU A N 1
ATOM 691 C CA . LEU A 1 84 ? -0.634 5.322 -6.710 1.00 79.75 84 LEU A CA 1
ATOM 692 C C . LEU A 1 84 ? -0.155 6.283 -7.797 1.00 79.75 84 LEU A C 1
ATOM 694 O O . LEU A 1 84 ? 0.005 5.906 -8.959 1.00 79.75 84 LEU A O 1
ATOM 698 N N . THR A 1 85 ? 0.049 7.550 -7.437 1.00 78.19 85 THR A N 1
ATOM 699 C CA . THR A 1 85 ? 0.535 8.578 -8.366 1.00 78.19 85 THR A CA 1
ATOM 700 C C . THR A 1 85 ? 1.934 9.047 -8.003 1.00 78.19 85 THR A C 1
ATOM 702 O O . THR A 1 85 ? 2.240 9.354 -6.852 1.00 78.19 85 THR A O 1
ATOM 705 N N . LEU A 1 86 ? 2.797 9.138 -9.012 1.00 69.94 86 LEU A N 1
ATOM 706 C CA . LEU A 1 86 ? 4.148 9.676 -8.865 1.00 69.94 86 LEU A CA 1
ATOM 707 C C . LEU A 1 86 ? 4.213 11.193 -9.145 1.00 69.94 86 LEU A C 1
ATOM 709 O O . LEU A 1 86 ? 5.287 11.724 -9.418 1.00 69.94 86 LEU A O 1
ATOM 713 N N . GLY A 1 87 ? 3.064 11.877 -9.150 1.00 66.44 87 GLY A N 1
ATOM 714 C CA . GLY A 1 87 ? 2.946 13.299 -9.497 1.00 66.44 87 GLY A CA 1
ATOM 715 C C . GLY A 1 87 ? 2.872 13.587 -11.001 1.00 66.44 87 GLY A C 1
ATOM 716 O O . GLY A 1 87 ? 2.643 14.726 -11.384 1.00 66.44 87 GLY A O 1
ATOM 717 N N . ASN A 1 88 ? 2.999 12.563 -11.855 1.00 69.94 88 ASN A N 1
ATOM 718 C CA . ASN A 1 88 ? 2.804 12.675 -13.302 1.00 69.94 88 ASN A CA 1
ATOM 719 C C . ASN A 1 88 ? 1.539 11.911 -13.727 1.00 69.94 88 ASN A C 1
ATOM 721 O O . ASN A 1 88 ? 1.414 10.740 -13.363 1.00 69.94 88 ASN A O 1
ATOM 725 N N . PRO A 1 89 ? 0.669 12.483 -14.584 1.00 65.06 89 PRO A N 1
ATOM 726 C CA . PRO A 1 89 ? -0.561 11.821 -15.038 1.00 65.06 89 PRO A CA 1
ATOM 727 C C . PRO A 1 89 ? -0.302 10.552 -15.869 1.00 65.06 89 PRO A C 1
ATOM 729 O O . PRO A 1 89 ? -1.123 9.646 -15.899 1.00 65.06 89 PRO A O 1
ATOM 732 N N . LYS A 1 90 ? 0.874 10.441 -16.505 1.00 66.38 90 LYS A N 1
ATOM 733 C CA . LYS A 1 90 ? 1.313 9.223 -17.217 1.00 66.38 90 LYS A CA 1
ATOM 734 C C . LYS A 1 90 ? 1.824 8.109 -16.287 1.00 66.38 90 LYS A C 1
ATOM 736 O O . LYS A 1 90 ? 2.156 7.032 -16.764 1.00 66.38 90 LYS A O 1
ATOM 741 N N . LYS A 1 91 ? 1.963 8.374 -14.983 1.00 71.94 91 LYS A N 1
ATOM 742 C CA . LYS A 1 91 ? 2.500 7.442 -13.972 1.00 71.94 91 LYS A CA 1
ATOM 743 C C . LYS A 1 91 ? 1.523 7.320 -12.804 1.00 71.94 91 LYS A C 1
ATOM 745 O O . LYS A 1 91 ? 1.889 7.532 -11.646 1.00 71.94 91 LYS A O 1
ATOM 750 N N . THR A 1 92 ? 0.270 7.046 -13.148 1.00 77.81 92 THR A N 1
ATOM 751 C CA . THR A 1 92 ? -0.825 6.815 -12.212 1.00 77.81 92 THR A CA 1
ATOM 752 C C . THR A 1 92 ? -1.258 5.362 -12.333 1.00 77.81 92 THR A C 1
ATOM 754 O O . THR A 1 92 ? -1.735 4.949 -13.387 1.00 77.81 92 THR A O 1
ATOM 757 N N . TYR A 1 93 ? -1.083 4.596 -11.261 1.00 81.44 93 TYR A N 1
ATOM 758 C CA . TYR A 1 93 ? -1.463 3.190 -11.192 1.00 81.44 93 TYR A CA 1
ATOM 759 C C . TYR A 1 93 ? -2.677 3.065 -10.281 1.00 81.44 93 TYR A C 1
ATOM 761 O O . TYR A 1 93 ? -2.645 3.504 -9.130 1.00 81.44 93 TYR A O 1
ATOM 769 N N . ARG A 1 94 ? -3.772 2.536 -10.825 1.00 83.62 94 ARG A N 1
ATOM 770 C CA . ARG A 1 94 ? -5.013 2.319 -10.084 1.00 83.62 94 ARG A CA 1
ATOM 771 C C . ARG A 1 94 ? -5.058 0.874 -9.637 1.00 83.62 94 ARG A C 1
ATOM 773 O O . ARG A 1 94 ? -4.958 -0.021 -10.469 1.00 83.62 94 ARG A O 1
ATOM 780 N N . HIS A 1 95 ? -5.232 0.692 -8.342 1.00 84.31 95 HIS A N 1
ATOM 781 C CA . HIS A 1 95 ? -5.272 -0.597 -7.681 1.00 84.31 95 HIS A CA 1
ATOM 782 C C . HIS A 1 95 ? -6.454 -0.662 -6.724 1.00 84.31 95 HIS A C 1
ATOM 784 O O . HIS A 1 95 ? -7.065 0.346 -6.371 1.00 84.31 95 HIS A O 1
ATOM 790 N N . ASP A 1 96 ? -6.779 -1.869 -6.311 1.00 83.19 96 ASP A N 1
ATOM 791 C CA . ASP A 1 96 ? -7.814 -2.183 -5.344 1.00 83.19 96 ASP A CA 1
ATOM 792 C C . ASP A 1 96 ? -7.406 -3.435 -4.569 1.00 83.19 96 ASP A C 1
ATOM 794 O O . ASP A 1 96 ? -6.419 -4.101 -4.886 1.00 83.19 96 ASP A O 1
ATOM 798 N N . THR A 1 97 ? -8.159 -3.767 -3.523 1.00 80.75 97 THR A N 1
ATOM 799 C CA . THR A 1 97 ? -7.840 -4.931 -2.684 1.00 80.75 97 THR A CA 1
ATOM 800 C C . THR A 1 97 ? -7.744 -6.235 -3.494 1.00 80.75 97 THR A C 1
ATOM 802 O O . THR A 1 97 ? -6.940 -7.106 -3.151 1.00 80.75 97 THR A O 1
ATOM 805 N N . HIS A 1 98 ? -8.521 -6.383 -4.572 1.00 81.62 98 HIS A N 1
ATOM 806 C CA . HIS A 1 98 ? -8.449 -7.552 -5.444 1.00 81.62 98 HIS A CA 1
ATOM 807 C C . HIS A 1 98 ? -7.230 -7.502 -6.363 1.00 81.62 98 HIS A C 1
ATOM 809 O O . HIS A 1 98 ? -6.530 -8.506 -6.443 1.00 81.62 98 HIS A O 1
ATOM 815 N N . SER A 1 99 ? -6.908 -6.353 -6.963 1.00 81.75 99 SER A N 1
ATOM 816 C CA . SER A 1 99 ? -5.732 -6.210 -7.829 1.00 81.75 99 SER A CA 1
ATOM 817 C C . SER A 1 99 ? -4.429 -6.514 -7.084 1.00 81.75 99 SER A C 1
ATOM 819 O O . 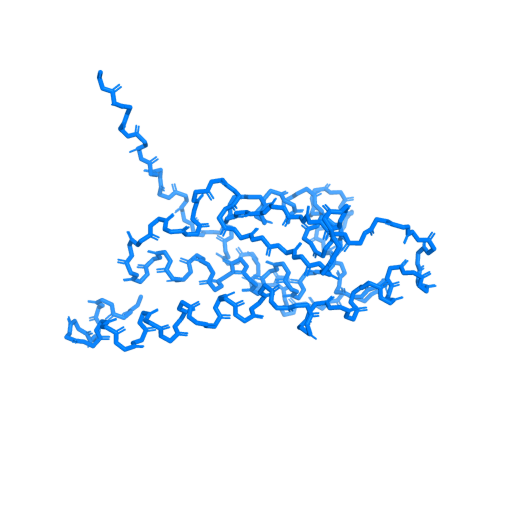SER A 1 99 ? -3.577 -7.225 -7.609 1.00 81.75 99 SER A O 1
ATOM 821 N N . PHE A 1 100 ? -4.301 -6.080 -5.822 1.00 80.31 100 PHE A N 1
ATOM 822 C CA . PHE A 1 100 ? -3.170 -6.456 -4.967 1.00 80.31 100 PHE A CA 1
ATOM 823 C C . PHE A 1 100 ? -3.098 -7.975 -4.762 1.00 80.31 100 PHE A C 1
ATOM 825 O O . PHE A 1 100 ? -2.032 -8.570 -4.897 1.00 80.31 100 PHE A O 1
ATOM 832 N N . ASN A 1 101 ? -4.230 -8.616 -4.466 1.00 79.31 101 ASN A N 1
ATOM 833 C CA . ASN A 1 101 ? -4.313 -10.063 -4.260 1.00 79.31 101 ASN A CA 1
ATOM 834 C C . ASN A 1 101 ? -3.976 -10.847 -5.542 1.00 79.31 101 ASN A C 1
ATOM 836 O O . ASN A 1 101 ? -3.257 -11.842 -5.495 1.00 79.31 101 ASN A O 1
ATOM 840 N N . ASP A 1 102 ? -4.450 -10.375 -6.691 1.00 82.19 102 ASP A N 1
ATOM 841 C CA . ASP A 1 102 ? -4.214 -11.008 -7.986 1.00 82.19 102 ASP A CA 1
ATOM 842 C C . ASP A 1 102 ? -2.750 -10.873 -8.414 1.00 82.19 102 ASP A C 1
ATOM 844 O O . ASP A 1 102 ? -2.150 -11.868 -8.824 1.00 82.19 102 ASP A O 1
ATOM 848 N N . SER A 1 103 ? -2.130 -9.703 -8.226 1.00 79.44 103 SER A N 1
ATOM 849 C CA . SER A 1 103 ? -0.687 -9.525 -8.429 1.00 79.44 103 SER A CA 1
ATOM 850 C C . SER A 1 103 ? 0.131 -10.464 -7.543 1.00 79.44 103 SER A C 1
ATOM 852 O O . SER A 1 103 ? 1.092 -11.083 -8.003 1.00 79.44 103 SER A O 1
ATOM 854 N N . LEU A 1 104 ? -0.251 -10.619 -6.274 1.00 77.00 104 LEU A N 1
ATOM 855 C CA . LEU A 1 104 ? 0.414 -11.527 -5.335 1.00 77.00 104 LEU A CA 1
ATOM 856 C C . LEU A 1 104 ? 0.298 -12.992 -5.784 1.00 77.00 104 LEU A C 1
ATOM 858 O O . LEU A 1 104 ? 1.300 -13.707 -5.845 1.00 77.00 104 LEU A O 1
ATOM 862 N N . MET A 1 105 ? -0.906 -13.430 -6.160 1.00 78.69 105 MET A N 1
ATOM 863 C CA . MET A 1 105 ? -1.156 -14.783 -6.666 1.00 78.69 105 MET A CA 1
ATOM 864 C C . MET A 1 105 ? -0.418 -15.054 -7.981 1.00 78.69 105 MET A C 1
ATOM 866 O O . MET A 1 105 ? 0.131 -16.142 -8.165 1.00 78.69 105 MET A O 1
ATOM 870 N N . TRP A 1 106 ? -0.361 -14.065 -8.874 1.00 80.38 106 TRP A N 1
ATOM 871 C CA . TRP A 1 106 ? 0.353 -14.161 -10.144 1.00 80.38 106 TRP A CA 1
ATOM 872 C C . TRP A 1 106 ? 1.868 -14.307 -9.937 1.00 80.38 106 TRP A C 1
ATOM 874 O O . TRP A 1 106 ? 2.483 -15.211 -10.506 1.00 80.38 106 TRP A O 1
ATOM 884 N N . ASN A 1 107 ? 2.466 -13.486 -9.065 1.00 74.62 107 ASN A N 1
ATOM 885 C CA . ASN A 1 107 ? 3.895 -13.570 -8.737 1.00 74.62 107 ASN A CA 1
ATOM 886 C C . ASN A 1 107 ? 4.246 -14.909 -8.062 1.00 74.62 107 ASN A C 1
ATOM 888 O O . ASN A 1 107 ? 5.271 -15.519 -8.366 1.00 74.62 107 ASN A O 1
ATOM 892 N N . PHE A 1 108 ? 3.370 -15.404 -7.189 1.00 73.50 108 PHE A N 1
ATOM 893 C CA . PHE A 1 108 ? 3.555 -16.679 -6.502 1.00 73.50 108 PHE A CA 1
ATOM 894 C C . PHE A 1 108 ? 3.480 -17.881 -7.448 1.00 73.50 108 PHE A C 1
ATOM 896 O O . PHE A 1 108 ? 4.322 -18.771 -7.365 1.00 73.50 108 PHE A O 1
ATOM 903 N N . GLY A 1 109 ? 2.505 -17.897 -8.365 1.00 76.00 109 GLY A N 1
ATOM 904 C CA . GLY A 1 109 ? 2.343 -18.977 -9.344 1.00 76.00 109 GLY A CA 1
ATOM 905 C C . GLY A 1 109 ? 3.493 -19.073 -10.348 1.00 76.00 109 GLY A C 1
ATOM 906 O O . GLY A 1 109 ? 3.742 -20.140 -10.900 1.00 76.00 109 GLY A O 1
ATOM 907 N N . ARG A 1 110 ? 4.220 -17.971 -10.566 1.00 76.06 110 ARG A N 1
ATOM 908 C CA . ARG A 1 110 ? 5.398 -17.936 -11.438 1.00 76.06 110 ARG A CA 1
ATOM 909 C C . ARG A 1 110 ? 6.680 -18.395 -10.738 1.00 76.06 110 ARG A C 1
ATOM 911 O O . ARG A 1 110 ? 7.625 -18.792 -11.416 1.00 76.06 110 ARG A O 1
ATOM 918 N N . SER A 1 111 ? 6.738 -18.324 -9.409 1.00 69.06 111 SER A N 1
ATOM 919 C CA . SER A 1 111 ? 7.940 -18.693 -8.666 1.00 69.06 111 SER A CA 1
ATOM 920 C C . SER A 1 111 ? 8.054 -20.215 -8.505 1.00 69.06 111 SER A C 1
ATOM 922 O O . SER A 1 111 ? 7.142 -20.834 -7.951 1.00 69.06 111 SER A O 1
ATOM 924 N N . PRO A 1 112 ? 9.190 -20.832 -8.888 1.00 64.00 112 PRO A N 1
ATOM 925 C CA . PRO A 1 112 ? 9.395 -22.276 -8.755 1.00 64.00 112 PRO A CA 1
ATOM 926 C C . PRO A 1 112 ? 9.388 -22.753 -7.297 1.00 64.00 112 PRO A C 1
ATOM 928 O O . PRO A 1 112 ? 9.112 -23.916 -7.027 1.00 64.00 112 PRO A O 1
ATOM 931 N N . GLN A 1 113 ? 9.671 -21.858 -6.348 1.00 61.34 113 GLN A N 1
ATOM 932 C CA . GLN A 1 113 ? 9.735 -22.167 -4.918 1.00 61.34 113 GLN A CA 1
ATOM 933 C C . GLN A 1 113 ? 8.488 -21.698 -4.168 1.00 61.34 113 GLN A C 1
ATOM 935 O O . GLN A 1 113 ? 8.431 -21.798 -2.944 1.00 61.34 113 GLN A O 1
ATOM 940 N N . THR A 1 114 ? 7.467 -21.182 -4.867 1.00 62.53 114 THR A N 1
ATOM 941 C CA . THR A 1 114 ? 6.301 -20.545 -4.234 1.00 62.53 114 THR A CA 1
ATOM 942 C C . THR A 1 114 ? 6.708 -19.470 -3.211 1.00 62.53 114 THR A C 1
ATOM 944 O O . THR A 1 114 ? 6.143 -19.352 -2.121 1.00 62.53 114 THR A O 1
ATOM 947 N N . ALA A 1 115 ? 7.750 -18.720 -3.563 1.00 59.41 115 ALA A N 1
ATOM 948 C CA . ALA A 1 115 ? 8.376 -17.682 -2.759 1.00 59.41 115 ALA A CA 1
ATOM 949 C C . ALA A 1 115 ? 8.722 -16.517 -3.688 1.00 59.41 115 ALA A C 1
ATOM 951 O O . ALA A 1 115 ? 9.303 -16.738 -4.749 1.00 59.41 115 ALA A O 1
ATOM 952 N N . PHE A 1 116 ? 8.335 -15.292 -3.347 1.00 63.59 116 PHE A N 1
ATOM 953 C CA . PHE A 1 116 ? 8.632 -14.133 -4.187 1.00 63.59 116 PHE A CA 1
ATOM 954 C C . PHE A 1 116 ? 9.386 -13.074 -3.386 1.00 63.59 116 PHE A C 1
ATOM 956 O O . PHE A 1 116 ? 9.170 -12.925 -2.183 1.00 63.59 116 PHE A O 1
ATOM 963 N N . ALA A 1 117 ? 10.328 -12.416 -4.056 1.00 58.41 117 ALA A N 1
ATOM 964 C CA . ALA A 1 117 ? 11.357 -11.609 -3.420 1.00 58.41 117 ALA A CA 1
ATOM 965 C C . ALA A 1 117 ? 10.833 -10.226 -2.964 1.00 58.41 117 ALA A C 1
ATOM 967 O O . ALA A 1 117 ? 9.927 -9.650 -3.584 1.00 58.41 117 ALA A O 1
ATOM 968 N N . CYS A 1 118 ? 11.382 -9.716 -1.856 1.00 56.12 118 CYS A N 1
ATOM 969 C CA . CYS A 1 118 ? 11.171 -8.353 -1.349 1.00 56.12 118 CYS A CA 1
ATOM 970 C C . CYS A 1 118 ? 11.863 -7.344 -2.261 1.00 56.12 118 CYS A C 1
ATOM 972 O O . CYS A 1 118 ? 11.198 -6.560 -2.932 1.00 56.12 118 CYS A O 1
ATOM 974 N N . GLU A 1 119 ? 13.184 -7.428 -2.317 1.00 55.19 119 GLU A N 1
ATOM 975 C CA . GLU A 1 119 ? 14.075 -6.766 -3.259 1.00 55.19 119 GLU A CA 1
ATOM 976 C C . GLU A 1 119 ? 14.525 -7.780 -4.328 1.00 55.19 119 GLU A C 1
ATOM 978 O O . GLU A 1 119 ? 14.310 -8.984 -4.146 1.00 55.19 119 GLU A O 1
ATOM 983 N N . PRO A 1 120 ? 15.139 -7.357 -5.452 1.00 54.59 120 PRO A N 1
ATOM 984 C CA . PRO A 1 120 ? 15.714 -8.300 -6.409 1.00 54.59 120 PRO A CA 1
ATOM 985 C C . PRO A 1 120 ? 16.600 -9.328 -5.683 1.00 54.59 120 PRO A C 1
ATOM 987 O O . PRO A 1 120 ? 17.521 -8.953 -4.965 1.00 54.59 120 PRO A O 1
ATOM 990 N N . ASP A 1 121 ? 16.273 -10.612 -5.839 1.00 55.78 121 ASP A N 1
ATOM 991 C CA . ASP A 1 121 ? 16.993 -11.769 -5.285 1.00 55.78 121 ASP A CA 1
ATOM 992 C C . ASP A 1 121 ? 16.966 -11.970 -3.754 1.00 55.78 121 ASP A C 1
ATOM 994 O O . ASP A 1 121 ? 17.549 -12.938 -3.258 1.00 55.78 121 ASP A O 1
ATOM 998 N N . TRP A 1 122 ? 16.229 -11.159 -2.984 1.00 57.66 122 TRP A N 1
ATOM 999 C CA . TRP A 1 122 ? 16.090 -11.346 -1.531 1.00 57.66 122 TRP A CA 1
ATOM 1000 C C . TRP A 1 122 ? 14.717 -11.847 -1.109 1.00 57.66 122 TRP A C 1
ATOM 1002 O O . TRP A 1 122 ? 13.702 -11.157 -1.188 1.00 57.66 122 TRP A O 1
ATOM 1012 N N . THR A 1 123 ? 14.693 -13.079 -0.603 1.00 63.28 123 THR A N 1
ATOM 1013 C CA . THR A 1 123 ? 13.467 -13.736 -0.158 1.00 63.28 123 THR A CA 1
ATOM 1014 C C . THR A 1 123 ? 13.431 -13.800 1.365 1.00 63.28 123 THR A C 1
ATOM 1016 O O . THR A 1 123 ? 14.310 -14.395 1.983 1.00 63.28 123 THR A O 1
ATOM 1019 N N . TYR A 1 124 ? 12.387 -13.234 1.971 1.00 62.81 124 TYR A N 1
ATOM 1020 C CA . TYR A 1 124 ? 12.194 -13.247 3.422 1.00 62.81 124 TYR A CA 1
ATOM 1021 C C . TYR A 1 124 ? 11.073 -14.210 3.811 1.00 62.81 124 TYR A C 1
ATOM 1023 O O . TYR A 1 124 ? 9.953 -14.127 3.300 1.00 62.81 124 TYR A O 1
ATOM 1031 N N . SER A 1 125 ? 11.368 -15.145 4.713 1.00 63.12 125 SER A N 1
ATOM 1032 C CA . SER A 1 125 ? 10.434 -16.205 5.122 1.00 63.12 125 SER A CA 1
ATOM 1033 C C . SER A 1 125 ? 9.236 -15.679 5.920 1.00 63.12 125 SER A C 1
ATOM 1035 O O . SER A 1 125 ? 8.115 -16.149 5.721 1.00 63.12 125 SER A O 1
ATOM 1037 N N . ASP A 1 126 ? 9.435 -14.662 6.763 1.00 64.12 126 ASP A N 1
ATOM 1038 C CA . ASP A 1 126 ? 8.366 -14.103 7.606 1.00 64.12 126 ASP A CA 1
ATOM 1039 C C . ASP A 1 126 ? 7.248 -13.461 6.781 1.00 64.12 126 ASP A C 1
ATOM 1041 O O . ASP A 1 126 ? 6.060 -13.652 7.045 1.00 64.12 126 ASP A O 1
ATOM 1045 N N . MET A 1 127 ? 7.617 -12.758 5.713 1.00 61.75 127 MET A N 1
ATOM 1046 C CA . MET A 1 127 ? 6.660 -12.072 4.843 1.00 61.75 127 MET A CA 1
ATOM 1047 C C . MET A 1 127 ? 5.859 -13.056 3.993 1.00 61.75 127 MET A C 1
ATOM 1049 O O . MET A 1 127 ? 4.663 -12.869 3.764 1.00 61.75 127 MET A O 1
ATOM 1053 N N . GLN A 1 128 ? 6.486 -14.163 3.593 1.00 67.56 128 GLN A N 1
ATOM 1054 C CA . GLN A 1 128 ? 5.786 -15.255 2.921 1.00 67.56 128 GLN A CA 1
ATOM 1055 C C . GLN A 1 128 ? 4.751 -15.914 3.835 1.00 67.56 128 GLN A C 1
ATOM 1057 O O . GLN A 1 128 ? 3.652 -16.245 3.382 1.00 67.56 128 GLN A O 1
ATOM 1062 N N . LEU A 1 129 ? 5.079 -16.104 5.117 1.00 69.19 129 LEU A N 1
ATOM 1063 C CA . LEU A 1 129 ? 4.140 -16.648 6.094 1.00 69.19 129 LEU A CA 1
ATOM 1064 C C . LEU A 1 129 ? 2.945 -15.709 6.288 1.00 69.19 129 LEU A C 1
ATOM 1066 O O . LEU A 1 129 ? 1.799 -16.166 6.281 1.00 69.19 129 LEU A O 1
ATOM 1070 N N . LEU A 1 130 ? 3.214 -14.410 6.417 1.00 67.19 130 LEU A N 1
ATOM 1071 C CA . LEU A 1 130 ? 2.210 -13.362 6.583 1.00 67.19 130 LEU A CA 1
ATOM 1072 C C . LEU A 1 130 ? 1.186 -13.378 5.429 1.00 67.19 130 LEU A C 1
ATOM 1074 O O . LEU A 1 130 ? -0.025 -13.400 5.646 1.00 67.19 130 LEU A O 1
ATOM 1078 N N . TRP A 1 131 ? 1.673 -13.492 4.193 1.00 64.00 131 TRP A N 1
ATOM 1079 C CA . TRP A 1 131 ? 0.835 -13.655 3.006 1.00 64.00 131 TRP A CA 1
ATOM 1080 C C . TRP A 1 131 ? 0.047 -14.975 2.987 1.00 64.00 131 TRP A C 1
ATOM 1082 O O . TRP A 1 131 ? -1.147 -14.988 2.692 1.00 64.00 131 TRP A O 1
ATOM 1092 N N . ARG A 1 132 ? 0.664 -16.114 3.322 1.00 68.75 132 ARG A N 1
ATOM 1093 C CA . ARG A 1 132 ? -0.052 -17.406 3.322 1.00 68.75 132 ARG A CA 1
ATOM 1094 C C . ARG A 1 132 ? -1.245 -17.413 4.285 1.00 68.75 132 ARG A C 1
ATOM 1096 O O . ARG A 1 132 ? -2.216 -18.131 4.039 1.00 68.75 132 ARG A O 1
ATOM 1103 N N . GLN A 1 133 ? -1.206 -16.605 5.345 1.00 67.19 133 GLN A N 1
ATOM 1104 C CA . GLN A 1 133 ? -2.349 -16.402 6.239 1.00 67.19 133 GLN A CA 1
ATOM 1105 C C . GLN A 1 133 ? -3.479 -15.611 5.567 1.00 67.19 133 GLN A C 1
ATOM 1107 O O . GLN A 1 133 ? -4.640 -15.992 5.714 1.00 67.19 133 GLN A O 1
ATOM 1112 N N . GLN A 1 134 ? -3.155 -14.592 4.765 1.00 65.06 134 GLN A N 1
ATOM 1113 C CA . GLN A 1 134 ? -4.117 -13.826 3.964 1.00 65.06 134 GLN A CA 1
ATOM 1114 C C . GLN A 1 134 ? -4.932 -14.731 3.027 1.00 65.06 134 GLN A C 1
ATOM 1116 O O . GLN A 1 134 ? -6.160 -14.679 3.032 1.00 65.06 134 GLN A O 1
ATOM 1121 N N . CYS A 1 135 ? -4.274 -15.607 2.260 1.00 62.78 135 CYS A N 1
ATOM 1122 C CA . CYS A 1 135 ? -4.956 -16.518 1.330 1.00 62.78 135 CYS A CA 1
ATOM 1123 C C . CYS A 1 135 ? -5.840 -17.564 2.019 1.00 62.78 135 CYS A C 1
ATOM 1125 O O . CYS A 1 135 ? -6.755 -18.101 1.395 1.00 62.78 135 CYS A O 1
ATOM 1127 N N . 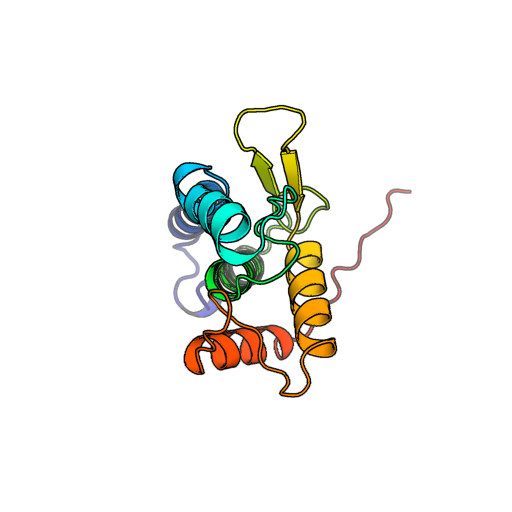ARG A 1 136 ? -5.576 -17.869 3.297 1.00 57.25 136 ARG A N 1
ATOM 1128 C CA . ARG A 1 136 ? -6.426 -18.757 4.104 1.00 57.25 136 ARG A CA 1
ATOM 1129 C C . ARG A 1 136 ? -7.662 -18.062 4.661 1.00 57.25 136 ARG A C 1
ATOM 1131 O O . ARG A 1 136 ? -8.576 -18.764 5.091 1.00 57.25 136 ARG A O 1
ATOM 1138 N N . VAL A 1 137 ? -7.726 -16.728 4.658 1.00 53.28 137 VAL A N 1
ATOM 1139 C CA . VAL A 1 137 ? -8.955 -16.023 5.031 1.00 53.28 137 VAL A CA 1
ATOM 1140 C C . VAL A 1 137 ? -10.005 -16.354 3.967 1.00 53.28 137 VAL A C 1
ATOM 1142 O O . VAL A 1 137 ? -9.799 -16.043 2.791 1.00 53.28 137 VAL A O 1
ATOM 1145 N N . PRO A 1 138 ? -11.122 -17.019 4.323 1.00 43.12 138 PRO A N 1
ATOM 1146 C CA . PRO A 1 138 ? -12.116 -17.404 3.338 1.00 43.12 138 PRO A CA 1
ATOM 1147 C C . PRO A 1 138 ? -12.616 -16.143 2.641 1.00 43.12 138 PRO A C 1
ATOM 1149 O O . PRO A 1 138 ? -13.077 -15.216 3.311 1.00 43.12 138 PRO A O 1
ATOM 1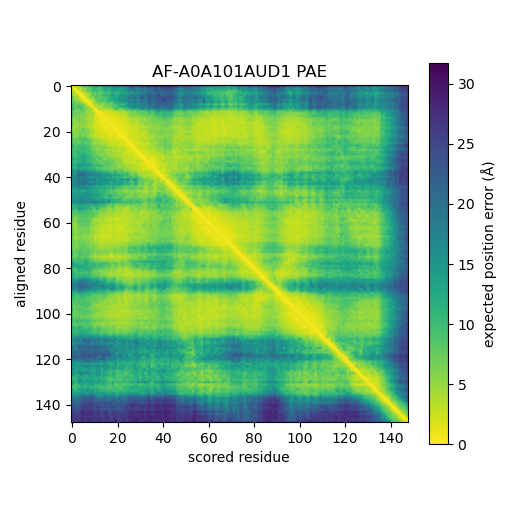152 N N . ARG A 1 139 ? -12.533 -16.118 1.301 1.00 49.47 139 ARG A N 1
ATOM 1153 C CA . ARG A 1 139 ? -13.169 -15.100 0.456 1.00 49.47 139 ARG A CA 1
ATOM 1154 C C . ARG A 1 139 ? -14.660 -15.093 0.798 1.00 49.47 139 ARG A C 1
ATOM 1156 O O . ARG A 1 139 ? -15.440 -15.848 0.216 1.00 49.47 139 ARG A O 1
ATOM 1163 N N . ARG A 1 140 ? -15.079 -14.281 1.773 1.00 44.16 140 ARG A N 1
ATOM 1164 C CA . ARG A 1 140 ? -16.496 -13.993 1.985 1.00 44.16 140 ARG A CA 1
ATOM 1165 C C . ARG A 1 140 ? -16.942 -13.320 0.699 1.00 44.16 140 ARG A C 1
ATOM 1167 O O . ARG A 1 140 ? -16.530 -12.200 0.423 1.00 44.16 140 ARG A O 1
ATOM 1174 N N . ARG A 1 141 ? -17.707 -14.042 -0.126 1.00 36.91 141 ARG A N 1
ATOM 1175 C CA . ARG A 1 141 ? -18.315 -13.484 -1.336 1.00 36.91 141 ARG A CA 1
ATOM 1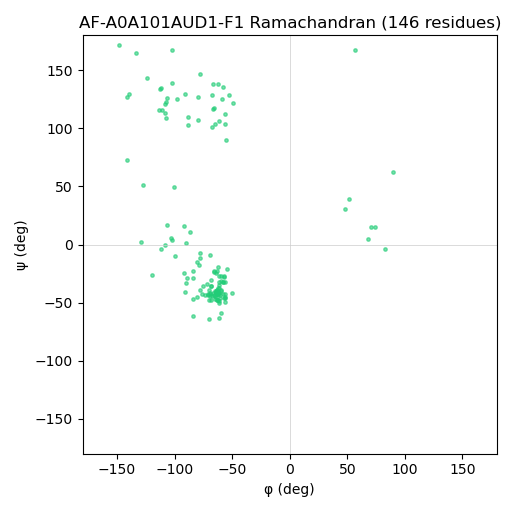176 C C . ARG A 1 141 ? -19.143 -12.281 -0.906 1.00 36.91 141 ARG A C 1
ATOM 1178 O O . ARG A 1 141 ? -20.232 -12.453 -0.360 1.00 36.91 141 ARG A O 1
ATOM 1185 N N . VAL A 1 142 ? -18.632 -11.082 -1.152 1.00 40.88 142 VAL A N 1
ATOM 1186 C CA . VAL A 1 142 ? -19.459 -9.885 -1.201 1.00 40.88 142 VAL A CA 1
ATOM 1187 C C . VAL A 1 142 ? -20.379 -10.104 -2.399 1.00 40.88 142 VAL A C 1
ATOM 1189 O O . VAL A 1 142 ? -19.942 -10.096 -3.548 1.00 40.88 142 VAL A O 1
ATOM 1192 N N . ARG A 1 143 ? -21.645 -10.452 -2.137 1.00 30.53 143 ARG A N 1
ATOM 1193 C CA . ARG A 1 143 ? -22.670 -10.465 -3.182 1.00 30.53 143 ARG A CA 1
ATOM 1194 C C . ARG A 1 143 ? -22.887 -9.009 -3.576 1.00 30.53 143 ARG A C 1
ATOM 1196 O O . ARG A 1 143 ? -23.577 -8.289 -2.863 1.00 30.53 143 ARG A O 1
ATOM 1203 N N . TYR A 1 144 ? -22.307 -8.591 -4.696 1.00 32.25 144 TYR A N 1
ATOM 1204 C CA . TYR A 1 144 ? -22.745 -7.383 -5.382 1.00 32.25 144 TYR A CA 1
ATOM 1205 C C . TYR A 1 144 ? -24.240 -7.535 -5.680 1.00 32.25 144 TYR A C 1
ATOM 1207 O O . TYR A 1 144 ? -24.649 -8.418 -6.437 1.00 32.25 144 TYR A O 1
ATOM 1215 N N . ARG A 1 145 ? -25.074 -6.723 -5.027 1.00 31.80 145 ARG A N 1
ATOM 1216 C CA . ARG A 1 145 ? -26.484 -6.586 -5.384 1.00 31.80 145 ARG A CA 1
ATOM 1217 C C . ARG A 1 145 ? -26.518 -5.641 -6.582 1.00 31.80 145 ARG A C 1
ATOM 1219 O O . ARG A 1 145 ? -26.210 -4.464 -6.430 1.00 31.80 145 ARG A O 1
ATOM 1226 N N . ALA A 1 146 ? -26.796 -6.179 -7.766 1.00 26.52 146 ALA A N 1
ATOM 1227 C CA . ALA A 1 146 ? -26.990 -5.375 -8.967 1.00 26.52 146 ALA A CA 1
ATOM 1228 C C . ALA A 1 146 ? -28.145 -4.375 -8.740 1.00 26.52 146 ALA A C 1
ATOM 1230 O O . ALA A 1 146 ? -29.160 -4.777 -8.156 1.00 26.52 146 ALA A O 1
ATOM 1231 N N . PRO A 1 147 ? -28.006 -3.097 -9.139 1.00 44.16 147 PRO A N 1
ATOM 1232 C CA . PRO A 1 147 ? -29.141 -2.184 -9.186 1.00 44.16 147 PRO A CA 1
ATOM 1233 C C . PRO A 1 147 ? -30.123 -2.660 -10.265 1.00 44.16 147 PRO A C 1
ATOM 1235 O O . PRO A 1 147 ? -29.697 -3.138 -11.318 1.00 44.16 147 PRO A O 1
ATOM 1238 N N . GLN A 1 148 ? -31.416 -2.602 -9.937 1.00 41.03 148 GLN A N 1
ATOM 1239 C CA . GLN A 1 148 ? -32.523 -2.905 -10.846 1.00 41.03 148 GLN A CA 1
ATOM 1240 C C . GLN A 1 148 ? -32.767 -1.762 -11.824 1.00 41.03 148 GLN A C 1
ATOM 1242 O O . GLN A 1 148 ? -32.495 -0.605 -11.428 1.00 41.03 148 GLN A O 1
#

Mean predicted aligned error: 10.15 Å

Solvent-accessible surface area (backbone atoms only — not comparable to full-atom values): 8728 Å² total; per-residue (Å²): 105,52,70,80,79,43,76,84,65,51,66,68,56,50,51,51,51,50,54,52,56,53,50,65,41,36,41,86,69,52,50,62,53,45,53,48,32,41,72,78,63,72,40,92,73,64,59,63,58,60,68,66,29,44,59,61,35,42,52,49,43,48,54,51,51,50,47,32,69,52,71,69,54,60,71,51,55,41,85,49,53,40,61,39,41,74,87,43,89,94,47,59,47,66,33,20,51,56,52,38,50,50,28,52,52,52,52,32,75,68,29,94,77,67,56,59,30,45,51,94,94,39,71,57,70,68,62,53,52,57,43,57,52,58,76,66,52,76,83,75,78,76,7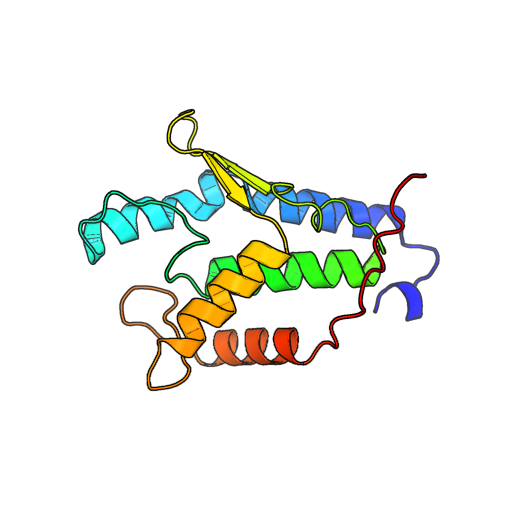7,79,76,76,84,132